Protein AF-A0A919UXC1-F1 (afdb_monomer_lite)

Sequence (99 aa):
MLDRVRGIPGHHLEAAAYLDEFWPYFDRLGAGTLWKLERAQSFQEPDVPSWAAMAEGDWERSLALVEAMRRDIDSGPGPDLRRVRIVDRPVTPYLQWEM

Structure (mmCIF, N/CA/C/O backbone):
data_AF-A0A919UXC1-F1
#
_entry.id   AF-A0A919UXC1-F1
#
loop_
_atom_site.group_PDB
_atom_site.id
_atom_site.type_symbol
_atom_site.label_atom_id
_atom_site.label_alt_id
_atom_site.label_comp_id
_atom_site.label_asym_id
_atom_site.label_entity_id
_atom_site.label_seq_id
_atom_site.pdbx_PDB_ins_code
_atom_site.Cartn_x
_atom_site.Cartn_y
_atom_site.Cartn_z
_atom_site.occupancy
_atom_site.B_iso_or_equiv
_atom_site.auth_seq_id
_atom_site.auth_comp_id
_atom_site.auth_asym_id
_atom_site.auth_atom_id
_atom_site.pdbx_PDB_model_num
ATOM 1 N N . MET A 1 1 ? -9.823 18.349 -10.436 1.00 55.69 1 MET A N 1
ATOM 2 C CA . MET A 1 1 ? -8.783 18.221 -11.502 1.00 55.69 1 MET A CA 1
ATOM 3 C C . MET A 1 1 ? -8.442 16.760 -11.833 1.00 55.69 1 MET A C 1
ATOM 5 O O . MET A 1 1 ? -7.976 16.515 -12.935 1.00 55.69 1 MET A O 1
ATOM 9 N N . LEU A 1 2 ? -8.750 15.778 -10.970 1.00 64.06 2 LEU A N 1
ATOM 10 C CA . LEU A 1 2 ? -8.638 14.338 -11.288 1.00 64.06 2 LEU A CA 1
ATOM 11 C C . LEU A 1 2 ? -9.958 13.709 -11.778 1.00 64.06 2 LEU A C 1
ATOM 13 O O . LEU A 1 2 ? -9.987 12.553 -12.185 1.00 64.06 2 LEU A O 1
ATOM 17 N N . ASP A 1 3 ? -11.047 14.476 -11.797 1.00 68.94 3 ASP A N 1
ATOM 18 C CA . ASP A 1 3 ? -12.403 14.007 -12.129 1.00 68.94 3 ASP A CA 1
ATOM 19 C C . ASP A 1 3 ? -12.502 13.446 -13.554 1.00 68.94 3 ASP A C 1
ATOM 21 O O . ASP A 1 3 ? -13.291 12.543 -13.828 1.00 68.94 3 ASP A O 1
ATOM 25 N N . ARG A 1 4 ? -11.627 13.926 -14.448 1.00 74.88 4 ARG A N 1
ATOM 26 C CA . ARG A 1 4 ? -11.522 13.462 -15.836 1.00 74.88 4 ARG A CA 1
ATOM 27 C C . ARG A 1 4 ? -11.057 12.014 -15.952 1.00 74.88 4 ARG A C 1
ATOM 29 O O . ARG A 1 4 ? -11.447 11.362 -16.909 1.00 74.88 4 ARG A O 1
ATOM 36 N N . VAL A 1 5 ? -10.297 11.494 -14.981 1.00 70.50 5 VAL A N 1
ATOM 37 C CA . VAL A 1 5 ? -9.789 10.108 -14.994 1.00 70.50 5 VAL A CA 1
ATOM 38 C C . VAL A 1 5 ? -10.935 9.097 -15.072 1.00 70.50 5 VAL A C 1
ATOM 40 O O . VAL A 1 5 ? -10.792 8.063 -15.710 1.00 70.50 5 VAL A O 1
ATOM 43 N N . ARG A 1 6 ? -12.102 9.414 -14.492 1.00 69.19 6 ARG A N 1
ATOM 44 C CA . ARG A 1 6 ? -13.284 8.536 -14.524 1.00 69.19 6 ARG A CA 1
ATOM 45 C C . ARG A 1 6 ? -13.897 8.374 -15.918 1.00 69.19 6 ARG A C 1
ATOM 47 O O . ARG A 1 6 ? -14.627 7.416 -16.129 1.00 69.19 6 ARG A O 1
ATOM 54 N N . GLY A 1 7 ? -13.648 9.319 -16.825 1.00 76.75 7 GLY A N 1
ATOM 55 C CA . GLY A 1 7 ? -14.196 9.318 -18.184 1.00 76.75 7 GLY A CA 1
ATOM 56 C C . GLY A 1 7 ? -13.215 8.844 -19.257 1.00 76.75 7 GLY A C 1
ATOM 57 O O . GLY A 1 7 ? -13.572 8.844 -20.430 1.00 76.75 7 GLY A O 1
ATOM 58 N N . ILE A 1 8 ? -11.981 8.485 -18.886 1.00 83.69 8 ILE A N 1
ATOM 59 C CA . ILE A 1 8 ? -10.984 7.972 -19.831 1.00 83.69 8 ILE A CA 1
ATOM 60 C C . ILE A 1 8 ? -11.295 6.489 -20.095 1.00 83.69 8 ILE A C 1
ATOM 62 O O . ILE A 1 8 ? -11.534 5.755 -19.134 1.00 83.69 8 ILE A O 1
ATOM 66 N N . PRO A 1 9 ? -11.306 6.029 -21.361 1.00 84.69 9 PRO A N 1
ATOM 67 C CA . PRO A 1 9 ? -11.488 4.616 -21.667 1.00 84.69 9 PRO A CA 1
ATOM 68 C C . PRO A 1 9 ? -10.384 3.776 -21.014 1.00 84.69 9 PRO A C 1
ATOM 70 O O . PRO A 1 9 ? -9.209 4.132 -21.061 1.00 84.69 9 PRO A O 1
ATOM 73 N N . GLY A 1 10 ? -10.772 2.649 -20.423 1.00 83.31 10 GLY A N 1
ATOM 74 C CA . GLY A 1 10 ? -9.864 1.670 -19.836 1.00 83.31 10 GLY A CA 1
ATOM 75 C C . GLY A 1 10 ? -10.378 0.258 -20.085 1.00 83.31 10 GLY A C 1
ATOM 76 O O . GLY A 1 10 ? -11.573 0.060 -20.309 1.00 83.31 10 GLY A O 1
ATOM 77 N N . HIS A 1 11 ? -9.475 -0.718 -20.059 1.00 84.56 11 HIS A N 1
ATOM 78 C CA . HIS A 1 11 ? -9.819 -2.134 -20.128 1.00 84.56 11 HIS A CA 1
ATOM 79 C C . HIS A 1 11 ? -9.680 -2.762 -18.741 1.00 84.56 11 HIS A C 1
ATOM 81 O O . HIS A 1 11 ? -8.711 -2.513 -18.025 1.00 84.56 11 HIS A O 1
ATOM 87 N N . HIS A 1 12 ? -10.656 -3.580 -18.355 1.00 85.38 12 HIS A N 1
ATOM 88 C CA . HIS A 1 12 ? -10.524 -4.414 -17.168 1.00 85.38 12 HIS A CA 1
ATOM 89 C C . HIS A 1 12 ? -9.660 -5.628 -17.509 1.00 85.38 12 HIS A C 1
ATOM 91 O O . HIS A 1 12 ? -9.884 -6.267 -18.536 1.00 85.38 12 HIS A O 1
ATOM 97 N N . LEU A 1 13 ? -8.695 -5.941 -16.648 1.00 88.62 13 LEU A N 1
ATOM 98 C CA . LEU A 1 13 ? -7.924 -7.176 -16.710 1.00 88.62 13 LEU A CA 1
ATOM 99 C C . LEU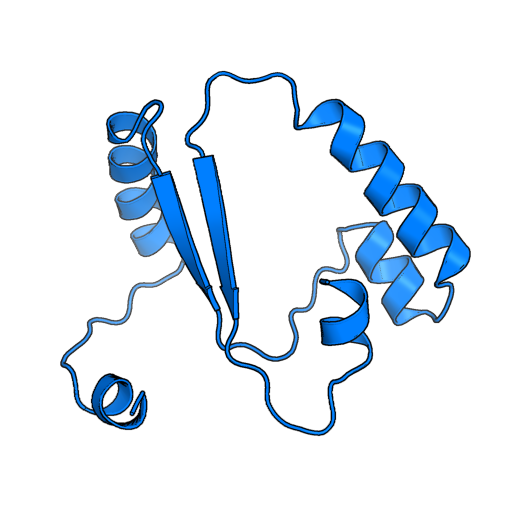 A 1 13 ? -8.177 -7.969 -15.436 1.00 88.62 13 LEU A C 1
ATOM 101 O O . LEU A 1 13 ? -8.178 -7.407 -14.342 1.00 88.62 13 LEU A O 1
ATOM 105 N N . GLU A 1 14 ? -8.344 -9.279 -15.586 1.00 93.88 14 GLU A N 1
ATOM 106 C CA . GLU A 1 14 ? -8.244 -10.194 -14.453 1.00 93.88 14 GLU A CA 1
ATOM 107 C C . GLU A 1 14 ? -6.825 -10.163 -13.881 1.00 93.88 14 GLU A C 1
ATOM 109 O O . GLU A 1 14 ? -5.861 -9.896 -14.602 1.00 93.88 14 GLU A O 1
ATOM 114 N N . ALA A 1 15 ? -6.684 -10.476 -12.592 1.00 88.38 15 ALA A N 1
ATOM 115 C CA . ALA A 1 15 ? -5.415 -10.337 -11.878 1.00 88.38 15 ALA A CA 1
ATOM 116 C C . ALA A 1 15 ? -4.246 -11.064 -12.568 1.00 88.38 15 ALA A C 1
ATOM 118 O O . ALA A 1 15 ? -3.165 -10.497 -12.694 1.00 88.38 15 ALA A O 1
ATOM 119 N N . ALA A 1 16 ? -4.470 -12.284 -13.068 1.00 94.25 16 ALA A N 1
ATOM 120 C CA . ALA A 1 16 ? -3.444 -13.041 -13.786 1.00 94.25 16 ALA A CA 1
ATOM 121 C C . ALA A 1 16 ? -3.009 -12.339 -15.084 1.00 94.25 16 ALA A C 1
ATOM 123 O O . ALA A 1 16 ? -1.823 -12.114 -15.289 1.00 94.25 16 ALA A O 1
ATOM 124 N N . ALA A 1 17 ? -3.968 -11.902 -15.905 1.00 94.44 17 ALA A N 1
ATOM 125 C CA . ALA A 1 17 ? -3.681 -11.197 -17.154 1.00 94.44 17 ALA A CA 1
ATOM 126 C C . ALA A 1 17 ? -2.978 -9.849 -16.914 1.00 94.44 17 ALA A C 1
ATOM 128 O O . ALA A 1 17 ? -2.098 -9.465 -17.679 1.00 94.44 17 ALA A O 1
ATOM 129 N N . TYR A 1 18 ? -3.336 -9.147 -15.834 1.00 92.19 18 TYR A N 1
ATOM 130 C CA . TYR A 1 18 ? -2.637 -7.935 -15.413 1.00 92.19 18 TYR A CA 1
ATOM 131 C C . TYR A 1 18 ? -1.174 -8.218 -15.058 1.00 92.19 18 TYR A C 1
ATOM 133 O O . TYR A 1 18 ? -0.296 -7.482 -15.496 1.00 92.19 18 TYR A O 1
ATOM 141 N N . LEU A 1 19 ? -0.902 -9.267 -14.275 1.00 93.31 19 LEU A N 1
ATOM 142 C CA . LEU A 1 19 ? 0.461 -9.612 -13.862 1.00 93.31 19 LEU A CA 1
ATOM 143 C C . LEU A 1 19 ? 1.320 -10.081 -15.041 1.00 93.31 19 LEU A C 1
ATOM 145 O O . LEU A 1 19 ? 2.477 -9.667 -15.139 1.00 93.31 19 LEU A O 1
ATOM 149 N N . ASP A 1 20 ? 0.746 -10.878 -15.946 1.00 95.25 20 ASP A N 1
ATOM 150 C CA . ASP A 1 20 ? 1.409 -11.331 -17.175 1.00 95.25 20 ASP A CA 1
ATOM 151 C C . ASP A 1 20 ? 1.845 -10.149 -18.051 1.00 95.25 20 ASP A C 1
ATOM 153 O O . ASP A 1 20 ? 2.915 -10.182 -18.660 1.00 95.25 20 ASP A O 1
ATOM 157 N N . GLU A 1 21 ? 1.044 -9.082 -18.094 1.00 92.19 21 GLU A N 1
ATOM 158 C CA . GLU A 1 21 ? 1.409 -7.849 -18.787 1.00 92.19 21 GLU A CA 1
ATOM 159 C C . GLU A 1 21 ? 2.396 -6.992 -17.973 1.00 92.19 21 GLU A C 1
ATOM 161 O O . GLU A 1 21 ? 3.357 -6.460 -18.529 1.00 92.19 21 GLU A O 1
ATOM 166 N N . PHE A 1 22 ? 2.187 -6.857 -16.661 1.00 91.56 22 PHE A N 1
ATOM 167 C CA . PHE A 1 22 ? 2.942 -5.959 -15.785 1.00 91.56 22 PHE A CA 1
ATOM 168 C C . PHE A 1 22 ? 4.429 -6.316 -15.698 1.00 91.56 22 PHE A C 1
ATOM 170 O O . PHE A 1 22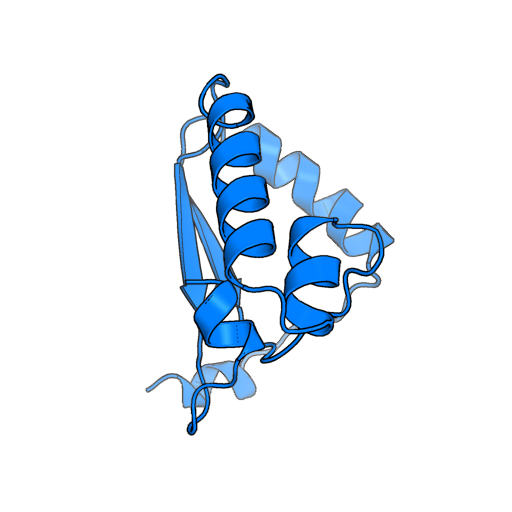 ? 5.274 -5.431 -15.859 1.00 91.56 22 PHE A O 1
ATOM 177 N N . TRP A 1 23 ? 4.764 -7.587 -15.457 1.00 92.31 23 TRP A N 1
ATOM 178 C CA . TRP A 1 23 ? 6.149 -7.997 -15.194 1.00 92.31 23 TRP A CA 1
ATOM 179 C C . TRP A 1 23 ? 7.112 -7.685 -16.353 1.00 92.31 23 TRP A C 1
ATOM 181 O O . TRP A 1 23 ? 8.134 -7.045 -16.105 1.00 92.31 23 TRP A O 1
ATOM 191 N N . PRO A 1 24 ? 6.782 -7.971 -17.629 1.00 93.62 24 PRO A N 1
ATOM 192 C CA . PRO A 1 24 ? 7.618 -7.559 -18.759 1.00 93.62 24 PRO A CA 1
ATOM 193 C C . PRO A 1 24 ? 7.844 -6.042 -18.882 1.00 93.62 24 PRO A C 1
ATOM 195 O O . PRO A 1 24 ? 8.859 -5.605 -19.434 1.00 93.62 24 PRO A O 1
ATOM 198 N N . TYR A 1 25 ? 6.898 -5.204 -18.442 1.00 90.38 25 TYR A N 1
ATOM 199 C CA . TYR A 1 25 ? 7.115 -3.752 -18.381 1.00 90.38 25 TYR A CA 1
ATOM 200 C C . TYR A 1 25 ? 8.015 -3.370 -17.209 1.00 90.38 25 TYR A C 1
ATOM 202 O O . TYR A 1 25 ? 8.905 -2.540 -17.390 1.00 90.38 25 TYR A O 1
ATOM 210 N N . PHE A 1 26 ? 7.802 -3.984 -16.045 1.00 89.88 26 PHE A N 1
ATOM 211 C CA . PHE A 1 26 ? 8.616 -3.773 -14.854 1.00 89.88 26 PHE A CA 1
ATOM 212 C C . PHE A 1 26 ? 10.090 -4.109 -15.116 1.00 89.88 26 PHE A C 1
ATOM 214 O O . PHE A 1 26 ? 10.960 -3.281 -14.859 1.00 89.88 26 PHE A O 1
ATOM 221 N N . ASP A 1 27 ? 10.366 -5.258 -15.733 1.00 89.69 27 ASP A N 1
ATOM 222 C CA . ASP A 1 27 ? 11.730 -5.696 -16.046 1.00 89.69 27 ASP A CA 1
ATOM 223 C C . ASP A 1 27 ? 12.428 -4.748 -17.028 1.00 89.69 27 ASP A C 1
ATOM 225 O O . ASP A 1 27 ? 13.595 -4.392 -16.855 1.00 89.69 27 ASP A O 1
ATOM 229 N N . ARG A 1 28 ? 11.704 -4.281 -18.056 1.00 91.12 28 ARG A N 1
ATOM 230 C CA . ARG A 1 28 ? 12.240 -3.327 -19.043 1.00 91.12 28 ARG A CA 1
ATOM 231 C C . ARG A 1 28 ? 12.496 -1.939 -18.467 1.00 91.12 28 ARG A C 1
ATOM 233 O O . ARG A 1 28 ? 13.292 -1.198 -19.042 1.00 91.12 28 ARG A O 1
ATOM 240 N N . LEU A 1 29 ? 11.826 -1.573 -17.376 1.00 89.75 29 LEU A N 1
ATOM 241 C CA . LEU A 1 29 ? 12.006 -0.277 -16.730 1.00 89.75 29 LEU A CA 1
ATOM 242 C C . LEU A 1 29 ? 13.408 -0.138 -16.116 1.00 89.75 29 LEU A C 1
ATOM 244 O O . LEU A 1 29 ? 13.938 0.973 -16.082 1.00 89.75 29 LEU A O 1
ATOM 248 N N . GLY A 1 30 ? 14.021 -1.244 -15.670 1.00 87.19 30 GLY A N 1
ATOM 249 C CA . GLY A 1 30 ? 15.350 -1.250 -15.054 1.00 87.19 30 GLY A CA 1
ATOM 250 C C . GLY A 1 30 ? 15.446 -0.255 -13.892 1.00 87.19 30 GLY A C 1
ATOM 251 O O . GLY A 1 30 ? 14.565 -0.212 -13.042 1.00 87.19 30 GLY A O 1
ATOM 252 N N . ALA A 1 31 ? 16.471 0.602 -13.898 1.00 86.75 31 ALA A N 1
ATOM 253 C CA . ALA A 1 31 ? 16.661 1.674 -12.909 1.00 86.75 31 ALA A CA 1
ATOM 254 C C . ALA A 1 31 ? 15.788 2.932 -13.156 1.00 86.75 31 ALA A C 1
ATOM 256 O O . ALA A 1 31 ? 16.101 4.019 -12.669 1.00 86.75 31 ALA A O 1
ATOM 257 N N . GLY A 1 32 ? 14.730 2.821 -13.966 1.00 89.00 32 GLY A N 1
ATOM 258 C CA . GLY A 1 32 ? 13.754 3.889 -14.186 1.00 89.00 32 GLY A CA 1
ATOM 259 C C . GLY A 1 32 ? 12.865 4.147 -12.964 1.00 89.00 32 GLY A C 1
ATOM 260 O O . GLY A 1 32 ? 13.081 3.600 -11.889 1.00 89.00 32 GLY A O 1
ATOM 261 N N . THR A 1 33 ? 11.834 4.980 -13.125 1.00 90.69 33 THR A N 1
ATOM 262 C CA . THR A 1 33 ? 10.879 5.293 -12.047 1.00 90.69 33 THR A CA 1
ATOM 263 C C . THR A 1 33 ? 9.520 4.666 -12.325 1.00 90.69 33 THR A C 1
ATOM 265 O O . THR A 1 33 ? 8.918 4.932 -13.369 1.00 90.69 33 THR A O 1
ATOM 268 N N . LEU A 1 34 ? 8.999 3.897 -11.370 1.00 90.81 34 LEU A N 1
ATOM 269 C CA . LEU A 1 34 ? 7.642 3.362 -11.406 1.00 90.81 34 LEU A CA 1
ATOM 270 C C . LEU A 1 34 ? 6.727 4.205 -10.521 1.00 90.81 34 LEU A C 1
ATOM 272 O O . LEU A 1 34 ? 6.959 4.344 -9.322 1.00 90.81 34 LEU A O 1
ATOM 276 N N . TRP A 1 35 ? 5.648 4.727 -11.101 1.00 92.50 35 TRP A N 1
ATOM 277 C CA . TRP A 1 35 ? 4.610 5.442 -10.361 1.00 92.50 35 TRP A CA 1
ATOM 278 C C . TRP A 1 35 ? 3.409 4.528 -10.105 1.00 92.50 35 TRP A C 1
ATOM 280 O O . TRP A 1 35 ? 2.670 4.190 -11.028 1.00 92.50 35 TRP A O 1
ATOM 290 N N . LYS A 1 36 ? 3.179 4.164 -8.842 1.00 89.75 36 LYS A N 1
ATOM 291 C CA . LYS A 1 36 ? 1.989 3.434 -8.395 1.00 89.75 36 LYS A CA 1
ATOM 292 C C . LYS A 1 36 ? 0.889 4.430 -8.028 1.00 89.75 36 LYS A C 1
ATOM 294 O O . LYS A 1 36 ? 1.028 5.175 -7.057 1.00 89.75 36 LYS A O 1
ATOM 299 N N . LEU A 1 37 ? -0.201 4.441 -8.795 1.00 89.69 37 LEU A N 1
ATOM 300 C CA . LEU A 1 37 ? -1.414 5.190 -8.461 1.00 89.69 37 LEU A CA 1
ATOM 301 C C . LEU A 1 37 ? -2.405 4.277 -7.739 1.00 89.69 37 LEU A C 1
ATOM 303 O O . LEU A 1 37 ? -2.840 3.273 -8.296 1.00 89.69 37 LEU A O 1
ATOM 307 N N . GLU A 1 38 ? -2.821 4.658 -6.535 1.00 90.12 38 GLU A N 1
ATOM 308 C CA . GLU A 1 38 ? -3.778 3.883 -5.743 1.00 90.12 38 GLU A CA 1
ATOM 309 C C . GLU A 1 38 ? -5.019 4.689 -5.374 1.00 90.12 38 GLU A C 1
ATOM 311 O O . GLU A 1 38 ? -4.962 5.885 -5.081 1.00 90.12 38 GLU A O 1
ATOM 316 N N . ARG A 1 39 ? -6.165 4.004 -5.394 1.00 89.31 39 ARG A N 1
ATOM 317 C CA . ARG A 1 39 ? -7.480 4.581 -5.080 1.00 89.31 39 ARG A CA 1
ATOM 318 C C . ARG A 1 39 ? -8.298 3.758 -4.092 1.00 89.31 39 ARG A C 1
ATOM 320 O O . ARG A 1 39 ? -9.295 4.262 -3.585 1.00 89.31 39 ARG A O 1
ATOM 327 N N . ALA A 1 40 ? -7.928 2.503 -3.854 1.00 90.06 40 ALA A N 1
ATOM 328 C CA . ALA A 1 40 ? -8.587 1.687 -2.848 1.00 90.06 40 ALA A CA 1
ATOM 329 C C . ALA A 1 40 ? -8.263 2.233 -1.451 1.00 90.06 40 ALA A C 1
ATOM 331 O O . ALA A 1 40 ? -7.130 2.636 -1.183 1.00 90.06 40 ALA A O 1
ATOM 332 N N . GLN A 1 41 ? -9.281 2.270 -0.590 1.00 92.00 41 GLN A N 1
ATOM 333 C CA . GLN A 1 41 ? -9.180 2.805 0.772 1.00 92.00 41 GLN A CA 1
ATOM 334 C C . GLN A 1 41 ? -8.899 1.707 1.817 1.00 92.00 41 GLN A C 1
ATOM 336 O O . GLN A 1 41 ? -8.646 2.014 2.979 1.00 92.00 41 GLN A O 1
ATOM 341 N N . SER A 1 42 ? -8.972 0.433 1.416 1.00 92.25 42 SER A N 1
ATOM 342 C CA . SER A 1 42 ? -8.662 -0.739 2.237 1.00 92.25 42 SER A CA 1
ATOM 343 C C . SER A 1 42 ? -8.292 -1.920 1.345 1.00 92.25 42 SER A C 1
ATOM 345 O O . SER A 1 42 ? -8.892 -2.104 0.283 1.00 92.25 42 SER A O 1
ATOM 347 N N . PHE A 1 43 ? -7.337 -2.717 1.813 1.00 91.19 43 PHE A N 1
ATOM 348 C CA . PHE A 1 43 ? -7.057 -4.061 1.328 1.00 91.19 43 PHE A CA 1
ATOM 349 C C . PHE A 1 43 ? -7.120 -5.036 2.506 1.00 91.19 43 PHE A C 1
ATOM 351 O O . PHE A 1 43 ? -6.957 -4.642 3.665 1.00 91.19 43 PHE A O 1
ATOM 358 N N . GLN A 1 44 ? -7.407 -6.297 2.198 1.00 93.25 44 GLN A N 1
ATOM 359 C CA . GLN A 1 44 ? -7.395 -7.390 3.163 1.00 93.25 44 GLN A CA 1
ATOM 360 C C . GLN A 1 44 ? -6.172 -8.248 2.872 1.00 93.25 44 GLN A C 1
ATOM 362 O O . GLN A 1 44 ? -6.091 -8.858 1.807 1.00 93.25 44 GLN A O 1
ATOM 367 N N . GLU A 1 45 ? -5.225 -8.260 3.803 1.00 91.38 45 GLU A N 1
ATOM 368 C CA . GLU A 1 45 ? -3.926 -8.913 3.633 1.00 91.38 45 GLU A CA 1
ATOM 369 C C . GLU A 1 45 ? -3.638 -9.814 4.846 1.00 91.38 45 GLU A C 1
ATOM 371 O O . GLU A 1 45 ? -2.668 -9.594 5.568 1.00 91.38 45 GLU A O 1
ATOM 376 N N . PRO A 1 46 ? -4.494 -10.820 5.118 1.00 92.06 46 PRO A N 1
ATOM 377 C CA . PRO A 1 46 ? -4.406 -11.636 6.333 1.00 92.06 46 PRO A CA 1
ATOM 378 C C . PRO A 1 46 ? -3.086 -12.406 6.455 1.00 92.06 46 PRO A C 1
ATOM 380 O O . PRO A 1 46 ? -2.652 -12.702 7.565 1.00 92.06 46 PRO A O 1
ATOM 383 N N . ASP A 1 47 ? -2.430 -12.684 5.329 1.00 94.56 47 ASP A N 1
ATOM 384 C CA . ASP A 1 47 ? -1.143 -13.379 5.283 1.00 94.56 47 ASP A CA 1
ATOM 385 C C . ASP A 1 47 ? 0.058 -12.451 5.549 1.00 94.56 47 ASP A C 1
ATOM 387 O O . ASP A 1 47 ? 1.194 -12.917 5.635 1.00 94.56 47 ASP A O 1
ATOM 391 N N . VAL A 1 48 ? -0.168 -11.139 5.693 1.00 93.50 48 VAL A N 1
ATOM 392 C CA . VAL A 1 48 ? 0.867 -10.147 6.007 1.00 93.50 48 VAL A CA 1
ATOM 393 C C . VAL A 1 48 ? 0.860 -9.881 7.520 1.00 93.50 48 VAL A C 1
ATOM 395 O O . VAL A 1 48 ? -0.078 -9.268 8.034 1.00 93.50 48 VAL A O 1
ATOM 398 N N . PRO A 1 49 ? 1.905 -10.284 8.273 1.00 95.75 49 PRO A N 1
ATOM 399 C CA . PRO A 1 49 ? 1.887 -10.209 9.737 1.00 95.75 49 PRO A CA 1
ATOM 400 C C . PRO A 1 49 ? 1.695 -8.796 10.302 1.00 95.75 49 PRO A C 1
ATOM 402 O O . PRO A 1 49 ? 1.035 -8.623 11.327 1.00 95.75 49 PRO A O 1
ATOM 405 N N . SER A 1 50 ? 2.262 -7.777 9.649 1.00 95.25 50 SER A N 1
ATOM 406 C CA . SER A 1 50 ? 2.081 -6.378 10.047 1.00 95.25 50 SER A CA 1
ATOM 407 C C . SER A 1 50 ? 0.639 -5.909 9.838 1.00 95.25 50 SER A C 1
ATOM 409 O O . SER A 1 50 ? 0.092 -5.234 10.712 1.00 95.25 50 SER A O 1
ATOM 411 N N . TRP A 1 51 ? 0.000 -6.309 8.735 1.00 96.38 51 TRP A N 1
ATOM 412 C CA . TRP A 1 51 ? -1.411 -6.024 8.480 1.00 96.38 51 TRP A CA 1
ATOM 413 C C . TRP A 1 51 ? -2.303 -6.673 9.538 1.00 96.38 51 TRP A C 1
ATOM 415 O O . TRP A 1 51 ? -3.151 -5.993 10.111 1.00 96.38 51 TRP A O 1
ATOM 425 N N . ALA A 1 52 ? -2.074 -7.954 9.850 1.00 96.94 52 ALA A N 1
ATOM 426 C CA . ALA A 1 52 ? -2.861 -8.684 10.845 1.00 96.94 52 ALA A CA 1
ATOM 427 C C . ALA A 1 52 ? -2.780 -8.021 12.230 1.00 96.94 52 ALA A C 1
ATOM 429 O O . ALA A 1 52 ? -3.810 -7.757 12.847 1.00 96.94 52 ALA A O 1
ATOM 430 N N . ALA A 1 53 ? -1.574 -7.645 12.673 1.00 97.19 53 ALA A N 1
ATOM 431 C CA . ALA A 1 53 ? -1.387 -6.923 13.932 1.00 97.19 53 ALA A CA 1
ATOM 432 C C . ALA A 1 53 ? -2.112 -5.561 13.944 1.00 97.19 53 ALA A C 1
ATOM 434 O O . ALA A 1 53 ? -2.748 -5.209 14.936 1.00 97.19 53 ALA A O 1
ATOM 435 N N . MET A 1 54 ? -2.080 -4.809 12.835 1.00 96.56 54 MET A N 1
ATOM 436 C CA . MET A 1 54 ? -2.827 -3.548 12.726 1.00 96.56 54 MET A CA 1
ATOM 437 C C . MET A 1 54 ? -4.340 -3.780 12.768 1.00 96.56 54 MET A C 1
ATOM 439 O O . MET A 1 54 ? -5.045 -3.056 13.472 1.00 96.56 54 MET A O 1
ATOM 443 N N . ALA A 1 55 ? -4.837 -4.801 12.065 1.00 95.56 55 ALA A N 1
ATOM 444 C CA . ALA A 1 55 ? -6.251 -5.163 12.052 1.00 95.56 55 ALA A CA 1
ATOM 445 C C . ALA A 1 55 ? -6.762 -5.577 13.448 1.00 95.56 55 ALA A C 1
ATOM 447 O O . ALA A 1 55 ? -7.919 -5.319 13.777 1.00 95.56 55 ALA A O 1
ATOM 448 N N . GLU A 1 56 ? -5.893 -6.151 14.284 1.00 96.19 56 GLU A N 1
ATOM 449 C CA . GLU A 1 56 ? -6.152 -6.474 15.696 1.00 96.19 56 GLU A CA 1
ATOM 450 C C . GLU A 1 56 ? -6.020 -5.262 16.644 1.00 96.19 56 GLU A C 1
ATOM 452 O O . GLU A 1 56 ? -6.393 -5.347 17.814 1.00 96.19 56 GLU A O 1
ATOM 457 N N . GLY A 1 57 ? -5.524 -4.119 16.157 1.00 96.25 57 GLY A N 1
ATOM 458 C CA . GLY A 1 57 ? -5.296 -2.903 16.944 1.00 96.25 57 GLY A CA 1
ATOM 459 C C . GLY A 1 57 ? -3.936 -2.841 17.652 1.00 96.25 57 GLY A C 1
ATOM 460 O O . GLY A 1 57 ? -3.677 -1.877 18.374 1.00 96.25 57 GLY A O 1
ATOM 461 N N . ASP A 1 58 ? -3.050 -3.813 17.428 1.00 97.50 58 ASP A N 1
ATOM 462 C CA . ASP A 1 58 ? -1.681 -3.843 17.953 1.00 97.50 58 ASP A CA 1
ATOM 463 C C . ASP A 1 58 ? -0.723 -3.058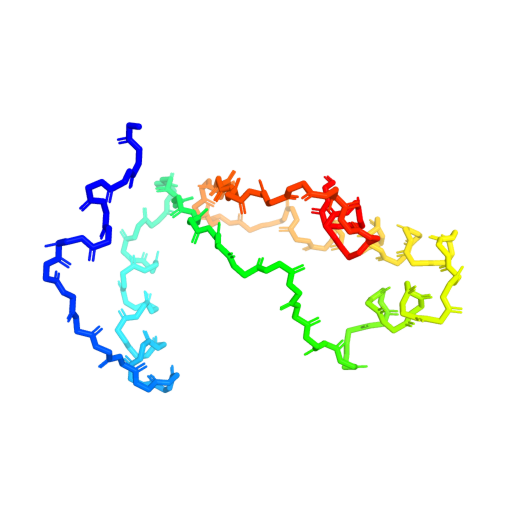 17.035 1.00 97.50 58 ASP A C 1
ATOM 465 O O . ASP A 1 58 ? 0.070 -3.598 16.255 1.00 97.50 58 ASP A O 1
ATOM 469 N N . TRP A 1 59 ? -0.842 -1.731 17.101 1.00 96.50 59 TRP A N 1
ATOM 470 C CA . TRP A 1 59 ? -0.080 -0.795 16.270 1.00 96.50 59 TRP A CA 1
ATOM 471 C C . TRP A 1 59 ? 1.427 -0.857 16.507 1.00 96.50 59 TRP A C 1
ATOM 473 O O . TRP A 1 59 ? 2.199 -0.769 15.553 1.00 96.50 59 TRP A O 1
ATOM 483 N N . GLU A 1 60 ? 1.856 -1.011 17.758 1.00 97.44 60 GLU A N 1
ATOM 484 C CA . GLU A 1 60 ? 3.277 -1.051 18.108 1.00 97.44 60 GLU A CA 1
ATOM 485 C C . GLU A 1 60 ? 3.960 -2.251 17.449 1.00 97.44 60 GLU A C 1
ATOM 487 O O . GLU A 1 60 ? 4.957 -2.094 16.734 1.00 97.44 60 GLU A O 1
ATOM 492 N N . ARG A 1 61 ? 3.372 -3.443 17.600 1.00 97.88 61 ARG A N 1
ATOM 493 C CA . ARG A 1 61 ? 3.865 -4.656 16.947 1.00 97.88 61 ARG A CA 1
ATOM 494 C C . ARG A 1 61 ? 3.818 -4.537 15.431 1.00 97.88 61 ARG A C 1
ATOM 496 O O . ARG A 1 61 ? 4.761 -4.950 14.756 1.00 97.88 61 ARG A O 1
ATOM 503 N N . SER A 1 62 ? 2.735 -3.982 14.893 1.00 96.94 62 SER A N 1
ATOM 504 C CA . SER A 1 62 ? 2.580 -3.799 13.454 1.00 96.94 62 SER A CA 1
ATOM 505 C C . SER A 1 62 ? 3.706 -2.948 12.855 1.00 96.94 62 SER A C 1
ATOM 507 O O . SER A 1 62 ? 4.359 -3.376 11.900 1.00 96.94 62 SER A O 1
ATOM 509 N N . LEU A 1 63 ? 4.000 -1.788 13.450 1.00 94.88 63 LEU A N 1
ATOM 510 C CA . LEU A 1 63 ? 5.062 -0.891 12.982 1.00 94.88 63 LEU A CA 1
ATOM 511 C C . LEU A 1 63 ? 6.459 -1.506 13.154 1.00 94.88 63 LEU A C 1
ATOM 513 O O . LEU A 1 63 ? 7.308 -1.343 12.277 1.00 94.88 63 LEU A O 1
ATOM 517 N N . ALA A 1 64 ? 6.688 -2.271 14.226 1.00 95.12 64 ALA A N 1
ATOM 518 C CA . ALA A 1 64 ? 7.937 -3.011 14.410 1.00 95.12 64 ALA A CA 1
ATOM 519 C C . ALA A 1 64 ? 8.167 -4.057 13.300 1.00 95.12 64 ALA A C 1
ATOM 521 O O . ALA A 1 64 ? 9.292 -4.210 12.816 1.00 95.12 64 ALA A O 1
ATOM 522 N N . LEU A 1 65 ? 7.107 -4.748 12.863 1.00 95.25 65 LEU A N 1
ATOM 523 C CA . LEU A 1 65 ? 7.160 -5.699 11.747 1.00 95.25 65 LEU A CA 1
ATOM 524 C C . LEU A 1 65 ? 7.431 -4.996 10.407 1.00 95.25 65 LEU A C 1
ATOM 526 O O . LEU A 1 65 ? 8.261 -5.476 9.636 1.00 95.25 65 LEU A O 1
ATOM 530 N N . VAL A 1 66 ? 6.796 -3.846 10.146 1.00 92.00 66 VAL A N 1
ATOM 531 C CA . VAL A 1 66 ? 7.052 -3.040 8.932 1.00 92.00 66 VAL A CA 1
ATOM 532 C C . VAL A 1 66 ? 8.517 -2.610 8.854 1.00 92.00 66 VAL A C 1
ATOM 534 O O . VAL A 1 66 ? 9.152 -2.751 7.808 1.00 92.00 66 VAL A O 1
ATOM 537 N N . GLU A 1 67 ? 9.076 -2.121 9.959 1.00 90.56 67 GLU A N 1
ATOM 538 C CA . GLU A 1 67 ? 10.471 -1.677 10.008 1.00 90.56 67 GLU A CA 1
ATOM 539 C C . GLU A 1 67 ? 11.457 -2.837 9.805 1.00 90.56 67 GLU A C 1
ATOM 541 O O . GLU A 1 67 ? 12.485 -2.680 9.146 1.00 90.56 67 GLU A O 1
ATOM 546 N N . ALA A 1 68 ? 11.138 -4.029 10.318 1.00 89.44 68 ALA A N 1
ATOM 547 C CA . ALA A 1 68 ? 11.936 -5.221 10.055 1.00 89.44 68 ALA A CA 1
ATOM 548 C C . ALA A 1 68 ? 11.952 -5.592 8.563 1.00 89.44 68 ALA A C 1
ATOM 550 O O . ALA A 1 68 ? 13.027 -5.861 8.034 1.00 89.44 68 ALA A O 1
ATOM 551 N N . MET A 1 69 ? 10.804 -5.528 7.878 1.00 83.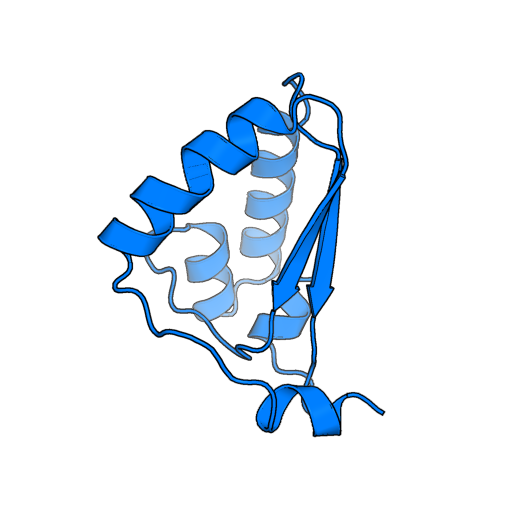38 69 MET A N 1
ATOM 552 C CA . MET A 1 69 ? 10.693 -5.849 6.447 1.00 83.38 69 MET A CA 1
ATOM 553 C C . MET A 1 69 ? 11.425 -4.850 5.541 1.00 83.38 69 MET A C 1
ATOM 555 O O . MET A 1 69 ? 11.969 -5.239 4.510 1.00 83.38 69 MET A O 1
ATOM 559 N N . ARG A 1 70 ? 11.466 -3.559 5.904 1.00 77.50 70 ARG A N 1
ATOM 560 C CA . ARG A 1 70 ? 12.158 -2.528 5.104 1.00 77.50 70 ARG A CA 1
ATOM 561 C C . ARG A 1 70 ? 13.643 -2.819 4.919 1.00 77.50 70 ARG A C 1
ATOM 563 O O . ARG A 1 70 ? 14.173 -2.576 3.838 1.00 77.50 70 ARG A O 1
ATOM 570 N N . ARG A 1 71 ? 14.295 -3.370 5.946 1.00 65.38 71 ARG A N 1
ATOM 571 C CA . ARG A 1 71 ? 15.726 -3.706 5.907 1.00 65.38 71 ARG A CA 1
ATOM 572 C C . ARG A 1 71 ? 16.068 -4.777 4.871 1.00 65.38 71 ARG A C 1
ATOM 574 O O . ARG A 1 71 ? 17.193 -4.785 4.383 1.00 65.38 71 ARG A O 1
ATOM 581 N N . ASP A 1 72 ? 15.107 -5.617 4.500 1.00 62.19 72 ASP A N 1
ATOM 582 C CA . ASP A 1 72 ? 15.314 -6.683 3.517 1.00 62.19 72 ASP A CA 1
ATOM 583 C C . ASP A 1 72 ? 15.113 -6.189 2.068 1.00 62.19 72 ASP A C 1
ATOM 585 O O . ASP A 1 72 ? 15.714 -6.724 1.136 1.00 62.19 72 ASP A O 1
ATOM 589 N N . ILE A 1 73 ? 14.308 -5.135 1.868 1.00 63.81 73 ILE A N 1
ATOM 590 C CA . ILE A 1 73 ? 13.912 -4.623 0.541 1.00 63.81 73 ILE A CA 1
ATOM 591 C C . ILE A 1 73 ? 14.975 -3.694 -0.078 1.00 63.81 73 ILE A C 1
ATOM 593 O O . ILE A 1 73 ? 15.114 -3.659 -1.300 1.00 63.81 73 ILE A O 1
ATOM 597 N N . ASP A 1 74 ? 15.767 -2.983 0.729 1.00 57.94 74 ASP A N 1
ATOM 598 C CA . ASP A 1 74 ? 16.691 -1.917 0.281 1.00 57.94 74 ASP A CA 1
ATOM 599 C C . ASP A 1 74 ? 17.999 -2.420 -0.386 1.00 57.94 74 ASP A C 1
ATOM 601 O O . ASP A 1 74 ? 19.027 -1.747 -0.381 1.00 57.94 74 ASP A O 1
ATOM 605 N N . SER A 1 75 ? 18.005 -3.638 -0.939 1.00 55.69 75 SER A N 1
ATOM 606 C CA . SER A 1 75 ? 19.231 -4.332 -1.375 1.00 55.69 75 SER A CA 1
ATOM 607 C C . SER A 1 75 ? 19.318 -4.666 -2.875 1.00 55.69 75 SER A C 1
ATOM 609 O O . SER A 1 75 ? 20.319 -5.243 -3.307 1.00 55.69 75 SER A O 1
ATOM 611 N N . GLY A 1 76 ? 18.321 -4.302 -3.697 1.00 63.41 76 GLY A N 1
ATOM 612 C CA . GLY A 1 76 ? 18.236 -4.716 -5.110 1.00 63.41 76 GLY A CA 1
ATOM 613 C C . GLY A 1 76 ? 18.292 -3.577 -6.150 1.00 63.41 76 GLY A C 1
ATOM 614 O O . GLY A 1 76 ? 17.809 -2.482 -5.877 1.00 63.41 76 GLY A O 1
ATOM 615 N N . PRO A 1 77 ? 18.800 -3.821 -7.382 1.00 70.25 77 PRO A N 1
ATOM 616 C CA . PRO A 1 77 ? 18.910 -2.833 -8.472 1.00 70.25 77 PRO A CA 1
ATOM 617 C C . PRO A 1 77 ? 17.571 -2.525 -9.188 1.00 70.25 77 PRO A C 1
ATOM 619 O O . PRO A 1 77 ? 17.537 -2.352 -10.407 1.00 70.25 77 PRO A O 1
ATOM 622 N N . GLY A 1 78 ? 16.459 -2.509 -8.451 1.00 75.81 78 GLY A N 1
ATOM 623 C CA . GLY A 1 78 ? 15.118 -2.277 -8.996 1.00 75.81 78 GLY A CA 1
ATOM 624 C C . GLY A 1 78 ? 14.834 -0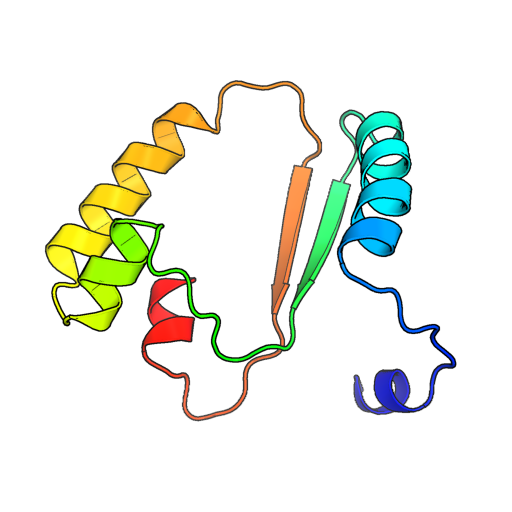.811 -9.362 1.00 75.81 78 GLY A C 1
ATOM 625 O O . GLY A 1 78 ? 15.644 0.073 -9.073 1.00 75.81 78 GLY A O 1
ATOM 626 N N . PRO A 1 79 ? 13.677 -0.535 -9.991 1.00 85.25 79 PRO A N 1
ATOM 627 C CA . PRO A 1 79 ? 13.254 0.827 -10.298 1.00 85.25 79 PRO A CA 1
ATOM 628 C C . PRO A 1 79 ? 13.004 1.654 -9.030 1.00 85.25 79 PRO A C 1
ATOM 630 O O . PRO A 1 79 ? 12.583 1.126 -8.001 1.00 85.25 79 PRO A O 1
ATOM 633 N N . ASP A 1 80 ? 13.168 2.974 -9.140 1.00 88.25 80 ASP A N 1
ATOM 634 C CA . ASP A 1 80 ? 12.721 3.941 -8.130 1.00 88.25 80 ASP A CA 1
ATOM 635 C C . ASP A 1 80 ? 11.190 3.870 -8.005 1.00 88.25 80 ASP A C 1
ATOM 637 O O . ASP A 1 80 ? 10.457 4.226 -8.936 1.00 88.25 80 ASP A O 1
ATOM 641 N N . LEU A 1 81 ? 10.695 3.378 -6.869 1.00 87.94 81 LEU A N 1
ATOM 642 C CA . LEU A 1 81 ? 9.266 3.211 -6.619 1.00 87.94 81 LEU A CA 1
ATOM 643 C C . LEU A 1 81 ? 8.681 4.479 -5.995 1.00 87.94 81 LEU A C 1
ATOM 645 O O . LEU A 1 81 ? 9.007 4.855 -4.870 1.00 87.94 81 LEU A O 1
ATOM 649 N N . ARG A 1 82 ? 7.728 5.103 -6.690 1.00 90.69 82 ARG 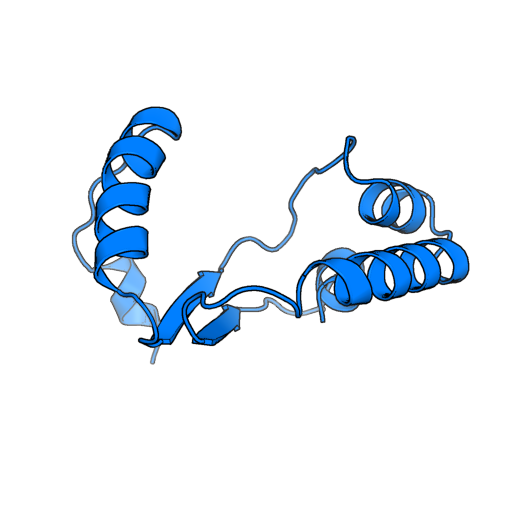A N 1
ATOM 650 C CA . ARG A 1 82 ? 6.962 6.250 -6.188 1.00 90.69 82 ARG A CA 1
ATOM 651 C C . ARG A 1 82 ? 5.495 5.903 -6.091 1.00 90.69 82 ARG A C 1
ATOM 653 O O . ARG A 1 82 ? 4.931 5.275 -6.983 1.00 90.69 82 ARG A O 1
ATOM 660 N N . ARG A 1 83 ? 4.843 6.365 -5.029 1.00 91.62 83 ARG A N 1
ATOM 661 C CA . ARG A 1 83 ? 3.425 6.098 -4.786 1.00 91.62 83 ARG A CA 1
ATOM 662 C C . ARG A 1 83 ? 2.644 7.396 -4.677 1.00 91.62 83 ARG A C 1
ATOM 664 O O . ARG A 1 83 ? 3.005 8.287 -3.915 1.00 91.62 83 ARG A O 1
ATOM 671 N N . VAL A 1 84 ? 1.544 7.473 -5.415 1.00 92.00 84 VAL A N 1
ATOM 672 C CA . VAL A 1 84 ? 0.531 8.522 -5.292 1.00 92.00 84 VAL A CA 1
ATOM 673 C C . VAL A 1 84 ? -0.775 7.839 -4.919 1.00 92.00 84 VAL A C 1
ATOM 675 O O . VAL A 1 84 ? -1.246 6.961 -5.637 1.00 92.00 84 VAL A O 1
ATOM 678 N N . ARG A 1 85 ? -1.379 8.241 -3.801 1.00 91.44 85 ARG A N 1
ATOM 679 C CA . ARG A 1 85 ? -2.648 7.674 -3.337 1.00 91.44 85 ARG A CA 1
ATOM 680 C C . ARG A 1 85 ? -3.714 8.754 -3.248 1.00 91.44 85 ARG A C 1
ATOM 682 O O . ARG A 1 85 ? -3.479 9.826 -2.697 1.00 91.44 85 ARG A O 1
ATOM 689 N N . ILE A 1 86 ? -4.887 8.462 -3.799 1.00 90.81 86 ILE A N 1
ATOM 690 C CA . ILE A 1 86 ? -6.087 9.282 -3.630 1.00 90.81 86 ILE A CA 1
ATOM 691 C C . ILE A 1 86 ? -6.783 8.809 -2.353 1.00 90.81 86 ILE A C 1
ATOM 693 O O . ILE A 1 86 ? -7.159 7.642 -2.255 1.00 90.81 86 ILE A O 1
ATOM 697 N N . VAL A 1 87 ? -6.930 9.713 -1.386 1.00 91.81 87 VAL A N 1
ATOM 698 C CA . VAL A 1 87 ? -7.455 9.422 -0.046 1.00 91.81 87 VAL A CA 1
ATOM 699 C C . VAL A 1 87 ? -8.771 10.156 0.174 1.00 91.81 87 VAL A C 1
ATOM 701 O O . VAL A 1 87 ? -8.842 11.376 -0.010 1.00 91.81 87 VAL A O 1
ATOM 704 N N . ASP A 1 88 ? -9.784 9.414 0.612 1.00 92.19 88 ASP A N 1
ATOM 705 C CA . ASP A 1 88 ? -11.056 9.967 1.059 1.00 92.19 88 ASP A CA 1
ATOM 706 C C . ASP A 1 88 ? -10.975 10.386 2.536 1.00 92.19 88 ASP A C 1
ATOM 708 O O . ASP A 1 88 ? -10.184 9.863 3.324 1.00 92.19 88 ASP A O 1
ATOM 712 N N . ARG A 1 89 ? -11.789 11.374 2.924 1.00 92.44 89 ARG A N 1
ATOM 713 C CA . ARG A 1 89 ? -11.885 11.834 4.317 1.00 92.44 89 ARG A CA 1
ATOM 714 C C . ARG A 1 89 ? -13.130 11.239 4.994 1.00 92.44 89 ARG A C 1
ATOM 716 O O . ARG A 1 89 ? -14.184 11.230 4.360 1.00 92.44 89 ARG A O 1
ATOM 723 N N . PRO A 1 90 ? -13.053 10.847 6.282 1.00 94.19 90 PRO A N 1
ATOM 724 C CA . PRO A 1 90 ? -11.865 10.870 7.142 1.00 94.19 90 PRO A CA 1
ATOM 725 C C . PRO A 1 90 ? -10.851 9.771 6.780 1.00 94.19 90 PRO A C 1
ATOM 727 O O . PRO A 1 90 ? -11.231 8.708 6.299 1.00 94.19 90 PRO A O 1
ATOM 730 N N . VAL A 1 91 ? -9.563 10.030 7.037 1.00 94.06 91 VAL A N 1
ATOM 731 C CA . VAL A 1 91 ? -8.495 9.048 6.784 1.00 94.06 91 VAL A CA 1
ATOM 732 C C . VAL A 1 91 ? -8.680 7.856 7.720 1.00 94.06 91 VAL A C 1
ATOM 734 O O . VAL A 1 91 ? -8.681 8.020 8.941 1.00 94.06 91 VAL A O 1
ATOM 737 N N . THR A 1 92 ? -8.834 6.665 7.147 1.00 94.19 92 THR A N 1
ATOM 738 C CA . THR A 1 92 ? -9.080 5.428 7.899 1.00 94.19 92 THR A CA 1
ATOM 739 C C . THR A 1 92 ? -7.818 4.944 8.629 1.00 94.19 92 THR A C 1
ATOM 741 O O . THR A 1 92 ? -6.709 5.280 8.208 1.00 94.19 92 THR A O 1
ATOM 744 N N . PRO A 1 93 ? -7.950 4.113 9.682 1.00 93.12 93 PRO A N 1
ATOM 745 C CA . PRO A 1 93 ? -6.810 3.461 10.331 1.00 93.12 93 PRO A CA 1
ATOM 746 C C . PRO A 1 93 ? -5.902 2.706 9.349 1.00 93.12 93 PRO A C 1
ATOM 748 O O . PRO A 1 93 ? -4.690 2.872 9.395 1.00 93.12 93 PRO A O 1
ATOM 751 N N . TYR A 1 94 ? -6.483 1.970 8.392 1.00 94.75 94 TYR A N 1
ATOM 752 C CA . TYR A 1 94 ? -5.721 1.279 7.343 1.00 94.75 94 TYR A CA 1
ATOM 753 C C . TYR A 1 94 ? -4.846 2.248 6.534 1.00 94.75 94 TYR A C 1
ATOM 755 O O . TYR A 1 94 ? -3.668 1.995 6.308 1.00 94.75 94 TYR A O 1
ATOM 763 N N . LEU A 1 95 ? -5.402 3.393 6.127 1.00 94.38 95 LEU A N 1
ATOM 764 C CA . LEU A 1 95 ? -4.648 4.389 5.370 1.00 94.38 95 LEU A CA 1
ATOM 765 C C . LEU A 1 95 ? -3.583 5.089 6.212 1.00 94.38 95 LEU A C 1
ATOM 767 O O . LEU A 1 95 ? -2.556 5.459 5.662 1.00 94.38 95 LEU A O 1
ATOM 771 N N . GLN A 1 96 ? -3.814 5.271 7.515 1.00 93.44 96 GLN A N 1
ATOM 772 C CA . GLN A 1 96 ? -2.799 5.788 8.439 1.00 93.44 96 GLN A CA 1
ATOM 773 C C . GLN A 1 96 ? -1.631 4.818 8.605 1.00 93.44 96 GLN A C 1
ATOM 775 O O . GLN A 1 96 ? -0.491 5.256 8.652 1.00 93.44 96 GLN A O 1
ATOM 780 N N . TRP A 1 97 ? -1.918 3.520 8.654 1.00 94.25 97 TRP A N 1
ATOM 781 C CA . TRP A 1 97 ? -0.915 2.466 8.758 1.00 94.25 97 TRP A CA 1
ATOM 782 C C . TRP A 1 97 ? -0.053 2.319 7.494 1.00 94.25 97 TRP A C 1
ATOM 784 O O . TRP A 1 97 ? 1.141 2.056 7.585 1.00 94.25 97 TRP A O 1
ATOM 794 N N . GLU A 1 98 ? -0.638 2.536 6.317 1.00 91.00 98 GLU A N 1
ATOM 795 C CA . GLU A 1 98 ? 0.055 2.468 5.024 1.00 91.00 98 GLU A CA 1
ATOM 796 C C . GLU A 1 98 ? 1.007 3.652 4.732 1.00 91.00 98 GLU A C 1
ATOM 798 O O . GLU A 1 98 ? 1.728 3.607 3.725 1.00 91.00 98 GLU A O 1
ATOM 803 N N . MET A 1 99 ? 0.969 4.733 5.524 1.00 87.81 99 MET A N 1
ATOM 804 C CA . MET A 1 99 ? 1.755 5.970 5.328 1.00 87.81 99 MET A CA 1
ATOM 805 C C . MET A 1 99 ? 3.088 5.933 6.072 1.00 87.81 99 MET A C 1
ATOM 807 O O . MET A 1 99 ? 4.103 6.264 5.415 1.00 87.81 99 MET A O 1
#

Secondary structure (DSSP, 8-state):
--GGGGGS------HHHHHHHHHHHHHHHTTSEEEEEE--S----TT-HHHHHHHTT-HHHHHHHHHHHHHHHTTS---EEEEEE--PSSPPHHHHHT-

Organism: NCBI:txid1381558

InterPro domains:
  IPR049244 Domain of unknown function DUF6879 [PF21806] (20-99)

Radius of gyration: 16.25 Å; chains: 1; bounding box: 33×32×40 Å

Foldseek 3Di:
DCPCVVVDDDDDDDPVRCVVVPVVVQVVCFQAEDEAEEEDLDDDDCVQPLNVCLVVVNNVVSVVSVVVVVVVPPPDRGYHYHYDYDADPPRDSRNVSVD

pLDDT: mean 87.87, std 10.1, range [55.69, 97.88]